Protein AF-A0A7G7CQ18-F1 (afdb_monomer)

Sequence (97 aa):
MATDYDAPRRRVEDELETDSLEGLKAAETENNGMDDDGEIVEAFEPPTVDLSGEELNVTVVPRQEDEFTCSVCFLVQRNKRLAFTEDDGSPVCQDCA

Secondary structure (DSSP, 8-state):
----S-SPPPPHHHHHHHHSHHHHHHH--S-----S---------------TT----PPPPPPPTTEEE-TTT--EEEGGGEEEE-TTS-EEETTT-

Mean predicted aligned error: 18.0 Å

Foldseek 3Di:
DDDDPPDPDDPPVVVVCCPDPVNVVVVDDPDPVPPVPPPPPPPPDPPPPPCVPPDDDDDDDDQDPQWDQAPPPRDIDGVVQFDDADPVRGTHGVVRD

Solvent-accessible surface area (backbone atoms only — not comparable to full-atom values): 6692 Å² total; per-residue (Å²): 135,85,82,75,85,84,62,81,78,74,56,70,70,63,53,53,50,50,71,30,74,69,37,44,60,71,66,55,66,97,67,77,80,69,65,89,70,73,73,74,74,72,79,83,74,73,83,83,75,80,59,90,84,62,82,84,86,76,87,84,80,76,86,52,96,62,45,45,58,22,72,81,78,68,47,80,40,50,58,90,42,57,60,52,62,48,98,89,68,50,40,32,33,57,91,76,102

Radius of gyration: 27.75 Å; Cα contacts (8 Å, |Δi|>4): 60; chains: 1; bounding box: 62×40×43 Å

InterPro domains:
  IPR025242 Protein of unknown function DUF4193 [PF13834] (1-97)

pLDDT: mean 79.6, std 14.35, range [52.25, 98.06]

Structure (mmCIF, N/CA/C/O backbone):
data_AF-A0A7G7CQ18-F1
#
_entry.id   AF-A0A7G7CQ18-F1
#
loop_
_atom_site.group_PDB
_atom_site.id
_atom_site.type_symbol
_atom_site.label_atom_id
_atom_site.label_alt_id
_atom_site.label_comp_id
_atom_site.label_asym_id
_atom_site.label_entity_id
_atom_site.label_seq_id
_atom_site.pdbx_PDB_ins_code
_atom_site.Cartn_x
_atom_site.Cartn_y
_atom_site.Cartn_z
_atom_site.occupancy
_atom_site.B_iso_or_equiv
_atom_site.auth_seq_id
_atom_site.auth_comp_id
_atom_site.auth_asym_id
_atom_site.auth_atom_id
_atom_site.pdbx_PDB_model_num
ATOM 1 N N . MET A 1 1 ? 39.971 -3.644 -0.537 1.00 58.50 1 MET A N 1
ATOM 2 C CA . MET A 1 1 ? 40.336 -2.927 0.704 1.00 58.50 1 MET A CA 1
ATOM 3 C C . MET A 1 1 ? 39.085 -2.855 1.557 1.00 58.50 1 MET A C 1
ATOM 5 O O . MET A 1 1 ? 38.050 -2.497 1.015 1.00 58.50 1 MET A O 1
ATOM 9 N N . ALA A 1 2 ? 39.135 -3.298 2.813 1.00 58.31 2 ALA A N 1
ATOM 10 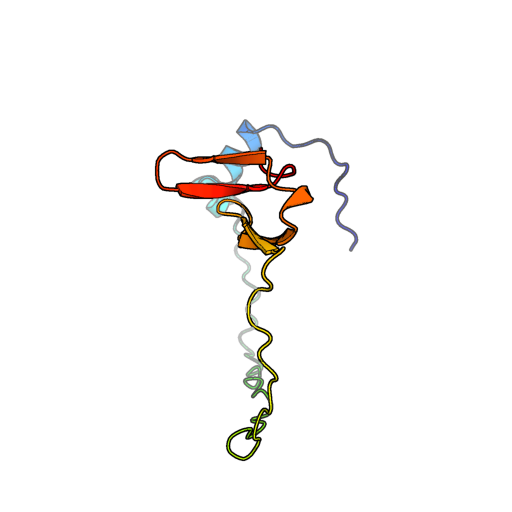C CA . ALA A 1 2 ? 37.984 -3.219 3.709 1.00 58.31 2 ALA A CA 1
ATOM 11 C C . ALA A 1 2 ? 37.992 -1.837 4.366 1.00 58.31 2 ALA A C 1
ATOM 13 O O . ALA A 1 2 ? 38.943 -1.501 5.067 1.00 58.31 2 ALA A O 1
ATOM 14 N N . THR A 1 3 ? 36.988 -1.020 4.068 1.00 65.06 3 THR A N 1
ATOM 15 C CA . THR A 1 3 ? 36.815 0.290 4.698 1.00 65.06 3 THR A CA 1
ATOM 16 C C . THR A 1 3 ? 36.443 0.070 6.162 1.00 65.06 3 THR A C 1
ATOM 18 O O . THR A 1 3 ? 35.469 -0.624 6.450 1.00 65.06 3 THR A O 1
ATOM 21 N N . ASP A 1 4 ? 37.251 0.601 7.078 1.00 63.78 4 ASP A N 1
ATOM 22 C CA . ASP A 1 4 ? 37.033 0.495 8.520 1.00 63.78 4 ASP A CA 1
ATOM 23 C C . ASP A 1 4 ? 36.019 1.561 8.966 1.00 63.78 4 ASP A C 1
ATOM 25 O O . ASP A 1 4 ? 36.288 2.762 8.893 1.00 63.78 4 ASP A O 1
ATOM 29 N N . TYR A 1 5 ? 34.827 1.110 9.361 1.00 70.44 5 TYR A N 1
ATOM 30 C CA . TYR A 1 5 ? 33.701 1.955 9.775 1.00 70.44 5 TYR A CA 1
ATOM 31 C C . TYR A 1 5 ? 33.659 2.214 11.293 1.00 70.44 5 TYR A C 1
ATOM 33 O O . TYR A 1 5 ? 32.725 2.866 11.757 1.00 70.44 5 TYR A O 1
ATOM 41 N N . ASP A 1 6 ? 34.645 1.726 12.060 1.00 78.19 6 ASP A N 1
ATOM 42 C CA . ASP A 1 6 ? 34.758 1.935 13.516 1.00 78.19 6 ASP A CA 1
ATOM 43 C C . ASP A 1 6 ? 35.753 3.064 13.866 1.00 78.19 6 ASP A C 1
ATOM 45 O O . ASP A 1 6 ? 36.055 3.341 15.028 1.00 78.19 6 ASP A O 1
ATOM 49 N N . ALA A 1 7 ? 36.279 3.759 12.851 1.00 79.25 7 ALA A N 1
ATOM 50 C CA . ALA A 1 7 ? 37.147 4.909 13.054 1.00 79.25 7 ALA A CA 1
ATOM 51 C C . ALA A 1 7 ? 36.378 6.072 13.724 1.00 79.25 7 ALA A C 1
ATOM 53 O O . ALA A 1 7 ? 35.259 6.397 13.307 1.00 79.25 7 ALA A O 1
ATOM 54 N N . PRO A 1 8 ? 36.973 6.754 14.726 1.00 78.88 8 PRO A N 1
ATOM 55 C CA . PRO A 1 8 ? 36.368 7.928 15.342 1.00 78.88 8 PRO A CA 1
ATOM 56 C C . PRO A 1 8 ? 35.998 8.961 14.278 1.00 78.88 8 PRO A C 1
ATOM 58 O O . PRO A 1 8 ? 36.839 9.335 13.456 1.00 78.88 8 PRO A O 1
ATOM 61 N N . ARG A 1 9 ? 34.743 9.430 14.299 1.00 69.69 9 ARG A N 1
ATOM 62 C CA . ARG A 1 9 ? 34.285 10.473 13.373 1.00 69.69 9 ARG A CA 1
ATOM 63 C C . ARG A 1 9 ? 35.192 11.697 13.499 1.00 69.69 9 ARG A C 1
ATOM 65 O O . ARG A 1 9 ? 35.508 12.122 14.615 1.00 69.69 9 ARG A O 1
ATOM 72 N N . ARG A 1 10 ? 35.613 12.248 12.357 1.00 70.12 10 ARG A N 1
ATOM 73 C CA . ARG A 1 10 ? 36.325 13.529 12.326 1.00 70.12 10 ARG A CA 1
ATOM 74 C C . ARG A 1 10 ? 35.410 14.616 12.890 1.00 70.12 10 ARG A C 1
ATOM 76 O O . ARG A 1 10 ? 34.194 14.448 12.965 1.00 70.12 10 ARG A O 1
ATOM 83 N N . ARG A 1 11 ? 36.006 15.696 13.396 1.00 74.38 11 ARG A N 1
ATOM 84 C CA . ARG A 1 11 ? 35.210 16.824 13.885 1.00 74.38 11 ARG A CA 1
ATOM 85 C C . ARG A 1 11 ? 34.483 17.439 12.696 1.00 74.38 11 ARG A C 1
ATOM 87 O O . ARG A 1 11 ? 35.085 17.594 11.643 1.00 74.38 11 ARG A O 1
ATOM 94 N N . VAL A 1 12 ? 33.231 17.836 12.907 1.00 65.44 12 VAL A N 1
ATOM 95 C CA . VAL A 1 12 ? 32.381 18.451 11.874 1.00 65.44 12 VAL A CA 1
ATOM 96 C C . VAL A 1 12 ? 33.065 19.669 11.236 1.00 65.44 12 VAL A C 1
ATOM 98 O O . VAL A 1 12 ? 32.916 19.909 10.049 1.00 65.44 12 VAL A O 1
ATOM 101 N N . GLU A 1 13 ? 33.863 20.406 12.009 1.00 65.94 13 GLU A N 1
ATOM 102 C CA . GLU A 1 13 ? 34.662 21.549 11.543 1.00 65.94 13 GLU A CA 1
ATOM 103 C C . GLU A 1 13 ? 35.677 21.150 10.454 1.00 65.94 13 GLU A C 1
ATOM 105 O O . GLU A 1 13 ? 35.793 21.831 9.442 1.00 65.94 13 GLU A O 1
ATOM 110 N N . ASP A 1 14 ? 36.322 19.995 10.626 1.00 63.78 14 ASP A N 1
ATOM 111 C CA . ASP A 1 14 ? 37.324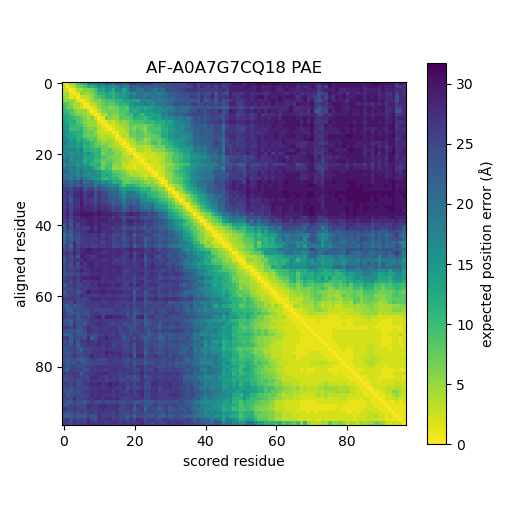 19.432 9.712 1.00 63.78 14 ASP A CA 1
ATOM 112 C C . ASP A 1 14 ? 36.663 18.938 8.408 1.00 63.78 14 ASP A C 1
ATOM 114 O O . ASP A 1 14 ? 37.206 19.103 7.319 1.00 63.78 14 ASP A O 1
ATOM 118 N N . GLU A 1 15 ? 35.445 1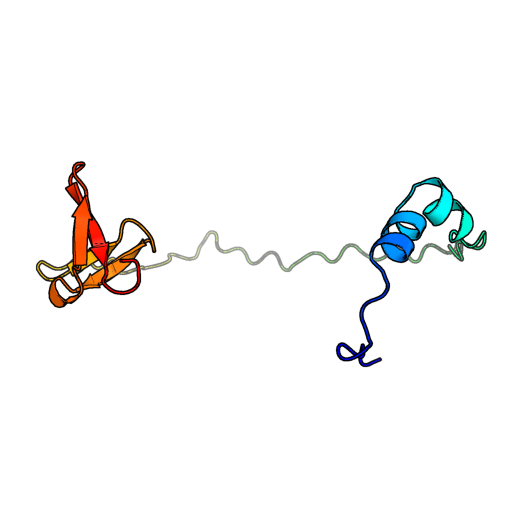8.383 8.501 1.00 62.28 15 GLU A N 1
ATOM 119 C CA . GLU A 1 15 ? 34.652 17.958 7.337 1.00 62.28 15 GLU A CA 1
ATOM 120 C C . GLU A 1 15 ? 34.217 19.160 6.483 1.00 62.28 15 GLU A C 1
ATOM 122 O O . GLU A 1 15 ? 34.366 19.135 5.262 1.00 62.28 15 GLU A O 1
ATOM 127 N N . LEU A 1 16 ? 33.754 20.240 7.119 1.00 63.19 16 LEU A N 1
ATOM 128 C CA . LEU A 1 16 ? 33.312 21.465 6.443 1.00 63.19 16 LEU A CA 1
ATOM 129 C C . LEU A 1 16 ? 34.454 22.178 5.702 1.00 63.19 16 LEU A C 1
ATOM 131 O O . LEU A 1 16 ? 34.233 22.730 4.625 1.00 63.19 16 LEU A O 1
ATOM 135 N N . GLU A 1 17 ? 35.670 22.167 6.254 1.00 67.00 17 GLU A N 1
ATOM 136 C CA . GLU A 1 17 ? 36.849 22.734 5.589 1.00 67.00 17 GLU A CA 1
ATOM 137 C C . GLU A 1 17 ? 37.254 21.917 4.356 1.00 67.00 17 GLU A C 1
ATOM 139 O O . GLU A 1 17 ? 37.618 22.496 3.331 1.00 67.00 17 GLU A O 1
ATOM 144 N N . THR A 1 18 ? 37.127 20.587 4.412 1.00 63.50 18 THR A N 1
ATOM 145 C CA . THR A 1 18 ? 37.401 19.715 3.258 1.00 63.50 18 THR A CA 1
ATOM 146 C C . THR A 1 18 ? 36.318 19.744 2.183 1.00 63.50 18 THR A C 1
ATOM 148 O O . THR A 1 18 ? 36.640 19.496 1.028 1.00 63.50 18 THR A O 1
ATOM 151 N N . ASP A 1 19 ? 35.070 20.067 2.536 1.00 65.94 19 ASP A N 1
ATOM 152 C CA . ASP A 1 19 ? 33.926 20.142 1.610 1.00 65.94 19 ASP A CA 1
ATOM 153 C C . ASP A 1 19 ? 33.712 21.566 1.045 1.00 65.94 19 ASP A C 1
ATOM 155 O O . ASP A 1 19 ? 32.873 21.808 0.177 1.00 65.94 19 ASP A O 1
ATOM 159 N N . SER A 1 20 ? 34.494 22.542 1.523 1.00 72.88 20 SER A N 1
ATOM 160 C CA . SER A 1 20 ? 34.549 23.882 0.939 1.00 72.88 20 SER A CA 1
ATOM 161 C C . SER A 1 20 ? 35.278 23.852 -0.404 1.00 72.88 20 SER A C 1
ATOM 163 O O . SER A 1 20 ? 36.303 23.188 -0.556 1.00 72.88 20 SER A O 1
ATOM 165 N N . LEU A 1 21 ? 34.803 24.639 -1.375 1.00 72.25 21 LEU A N 1
ATOM 166 C CA . LEU A 1 21 ? 35.361 24.722 -2.733 1.00 72.25 21 LEU A CA 1
ATOM 167 C C . LEU A 1 21 ? 36.881 24.972 -2.720 1.00 72.25 21 LEU A C 1
ATOM 169 O O . LEU A 1 21 ? 37.616 24.417 -3.530 1.00 72.25 21 LEU A O 1
ATOM 173 N N . GLU A 1 22 ? 37.368 25.780 -1.780 1.00 75.4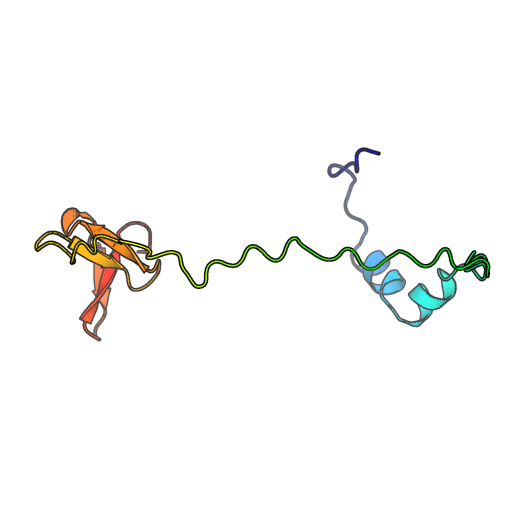4 22 GLU A N 1
ATOM 174 C CA . GLU A 1 22 ? 38.796 26.071 -1.618 1.00 75.44 22 GLU A CA 1
ATOM 175 C C . GLU A 1 22 ? 39.588 24.882 -1.049 1.00 75.44 22 GLU A C 1
ATOM 177 O O . GLU A 1 22 ? 40.708 24.633 -1.498 1.00 75.44 22 GLU A O 1
ATOM 182 N N . GLY A 1 23 ? 39.002 24.113 -0.125 1.00 74.94 23 GLY A N 1
ATOM 183 C CA . GLY A 1 23 ? 39.599 22.889 0.418 1.00 74.94 23 GLY A CA 1
ATOM 184 C C . GLY A 1 23 ? 39.672 21.769 -0.621 1.00 74.94 23 GLY A C 1
ATOM 185 O O . GLY A 1 23 ? 40.715 21.134 -0.778 1.00 74.94 23 GLY A O 1
ATOM 186 N N . LEU A 1 24 ? 38.609 21.606 -1.413 1.00 72.38 24 LEU A N 1
ATOM 187 C CA . LEU A 1 24 ? 38.542 20.657 -2.528 1.00 72.38 24 LEU A CA 1
ATOM 188 C C . LEU A 1 24 ? 39.600 20.962 -3.598 1.00 72.38 24 LEU A C 1
ATOM 190 O O . LEU A 1 24 ? 40.250 20.056 -4.112 1.00 72.38 24 LEU A O 1
ATOM 194 N N . LYS A 1 25 ? 39.829 22.249 -3.882 1.00 71.69 25 LYS A N 1
ATOM 195 C CA . LYS A 1 25 ? 40.825 22.700 -4.864 1.00 71.69 25 LYS A CA 1
ATOM 196 C C . LYS A 1 25 ? 42.267 22.502 -4.400 1.00 71.69 25 LYS A C 1
ATOM 198 O O . LYS A 1 25 ? 43.149 22.304 -5.223 1.00 71.69 25 LYS A O 1
ATOM 203 N N . ALA A 1 26 ? 42.515 22.567 -3.092 1.00 71.62 26 ALA A N 1
ATOM 204 C CA . ALA A 1 26 ? 43.830 22.299 -2.510 1.00 71.62 26 ALA A CA 1
ATOM 205 C C . ALA A 1 26 ? 44.137 20.792 -2.408 1.00 71.62 26 ALA A C 1
ATOM 207 O O . ALA A 1 26 ? 45.304 20.403 -2.421 1.00 71.62 26 ALA A O 1
ATOM 208 N N . ALA A 1 27 ? 43.100 19.953 -2.306 1.00 67.38 27 ALA A N 1
ATOM 209 C CA . ALA A 1 27 ? 43.208 18.495 -2.340 1.00 67.38 27 ALA A CA 1
ATOM 210 C C . ALA A 1 27 ? 43.300 17.926 -3.771 1.00 67.38 27 ALA A C 1
ATOM 212 O O . ALA A 1 27 ? 43.692 16.769 -3.948 1.00 67.38 27 ALA A O 1
ATOM 213 N N . GLU A 1 28 ? 42.956 18.724 -4.785 1.00 66.44 28 GLU A N 1
ATOM 214 C CA . GLU A 1 28 ? 43.093 18.374 -6.197 1.00 66.44 28 GLU A CA 1
ATOM 215 C C . GLU A 1 28 ? 44.581 18.177 -6.542 1.00 66.44 28 GLU A C 1
ATOM 217 O O . GLU A 1 28 ? 45.370 19.116 -6.636 1.00 66.44 28 GLU A O 1
ATOM 222 N N . THR A 1 29 ? 44.993 16.918 -6.690 1.00 63.72 29 THR A N 1
ATOM 223 C CA . THR A 1 29 ? 46.317 16.569 -7.214 1.00 63.72 29 THR A CA 1
ATOM 224 C C . THR A 1 29 ? 46.370 16.938 -8.697 1.00 63.72 29 THR A C 1
ATOM 226 O O . THR A 1 29 ? 45.584 16.416 -9.482 1.00 63.72 29 THR A O 1
ATOM 229 N N . GLU A 1 30 ? 47.338 17.774 -9.095 1.00 60.22 30 GLU A N 1
ATOM 230 C CA . GLU A 1 30 ? 47.597 18.227 -10.482 1.00 60.22 30 GLU A CA 1
ATOM 231 C C . GLU A 1 30 ? 48.090 17.116 -11.438 1.00 60.22 30 GLU A C 1
ATOM 233 O O . GLU A 1 30 ? 48.764 17.358 -12.436 1.00 60.22 30 GLU A O 1
ATOM 238 N N . ASN A 1 31 ? 47.768 15.863 -11.145 1.00 57.53 31 ASN A N 1
ATOM 239 C CA . ASN A 1 31 ? 48.048 14.737 -12.014 1.00 57.53 31 ASN A CA 1
ATOM 240 C C . ASN A 1 31 ? 46.764 13.935 -12.181 1.00 57.53 31 ASN A C 1
ATOM 242 O O . ASN A 1 31 ? 46.573 12.873 -11.586 1.00 57.53 31 ASN A O 1
ATOM 246 N N . ASN A 1 32 ? 45.869 14.484 -13.000 1.00 55.03 32 ASN A N 1
ATOM 247 C CA . ASN A 1 32 ? 44.927 13.653 -13.722 1.00 55.03 32 ASN A CA 1
ATOM 248 C C . ASN A 1 32 ? 45.785 12.808 -14.666 1.00 55.03 32 ASN A C 1
ATOM 250 O O . ASN A 1 32 ? 46.110 13.238 -15.770 1.00 55.03 32 ASN A O 1
ATOM 254 N N . GLY A 1 33 ? 46.183 11.623 -14.201 1.00 52.56 33 GLY A N 1
ATOM 255 C CA . GLY A 1 33 ? 46.698 10.537 -15.029 1.00 52.56 33 GLY A CA 1
ATOM 256 C C . GLY A 1 33 ? 45.601 10.012 -15.956 1.00 52.56 33 GLY A C 1
ATOM 257 O O . GLY A 1 33 ? 45.313 8.821 -15.972 1.00 52.56 33 GLY A O 1
ATOM 258 N N . MET A 1 34 ? 44.943 10.923 -16.671 1.00 57.03 34 MET A N 1
ATOM 259 C CA . MET A 1 34 ? 44.259 10.641 -17.913 1.00 57.03 34 MET A CA 1
ATOM 260 C C . MET A 1 34 ? 45.384 10.398 -18.905 1.00 57.03 34 MET A C 1
ATOM 262 O O . MET A 1 34 ? 45.905 11.319 -19.530 1.00 57.03 34 MET A O 1
ATOM 266 N N . ASP A 1 35 ? 45.835 9.151 -18.915 1.00 52.25 35 ASP A N 1
ATOM 267 C CA . ASP A 1 35 ? 46.559 8.600 -20.039 1.00 52.25 35 ASP A CA 1
ATOM 268 C C . ASP A 1 35 ? 45.718 8.906 -21.292 1.00 52.25 35 ASP A C 1
ATOM 270 O O . ASP A 1 35 ? 44.509 8.663 -21.336 1.00 52.25 35 ASP A O 1
ATOM 274 N N . ASP A 1 36 ? 46.333 9.601 -22.247 1.00 54.81 36 ASP A N 1
ATOM 275 C CA . ASP A 1 36 ? 45.709 10.100 -23.484 1.00 54.81 36 ASP A CA 1
ATOM 276 C C . ASP A 1 36 ? 45.583 8.958 -24.519 1.00 54.81 36 ASP A C 1
ATOM 278 O O . ASP A 1 36 ? 45.418 9.171 -25.721 1.00 54.81 36 ASP A O 1
ATOM 282 N N . ASP A 1 37 ? 45.694 7.710 -24.060 1.00 54.06 37 ASP A N 1
ATOM 283 C CA . ASP A 1 37 ? 45.421 6.483 -24.785 1.00 54.06 37 ASP A CA 1
ATOM 284 C C . ASP A 1 37 ? 44.039 5.965 -24.383 1.00 54.06 37 ASP A C 1
ATOM 286 O O . ASP A 1 37 ? 43.878 4.881 -23.837 1.00 54.06 37 ASP A O 1
ATOM 290 N N . GLY A 1 38 ? 43.009 6.764 -24.672 1.00 58.22 38 GLY A N 1
ATOM 291 C CA . GLY A 1 38 ? 41.618 6.372 -24.485 1.00 58.22 38 GLY A CA 1
ATOM 292 C C . GLY A 1 38 ? 41.319 5.027 -25.150 1.00 58.22 38 GLY A C 1
ATOM 293 O O . GLY A 1 38 ? 40.906 4.980 -26.310 1.00 58.22 38 GLY A O 1
ATOM 294 N N . GLU A 1 39 ? 41.497 3.935 -24.402 1.00 61.00 39 GLU A N 1
ATOM 295 C CA . GLU A 1 39 ? 40.863 2.657 -24.651 1.00 61.00 39 GLU A CA 1
ATOM 296 C C . GLU A 1 39 ? 39.383 2.997 -24.668 1.00 61.00 39 GLU A C 1
ATOM 298 O O . GLU A 1 39 ? 38.779 3.348 -23.651 1.00 61.00 39 GLU A O 1
ATOM 303 N N . ILE A 1 40 ? 38.840 3.017 -25.881 1.00 65.31 40 ILE A N 1
ATOM 304 C CA . ILE A 1 40 ? 37.430 3.220 -26.139 1.00 65.31 40 ILE A CA 1
ATOM 305 C C . ILE A 1 40 ? 36.752 2.100 -25.365 1.00 65.31 40 ILE A C 1
ATOM 307 O O . ILE A 1 40 ? 36.732 0.959 -25.821 1.00 65.31 40 ILE A O 1
ATOM 311 N N . VAL A 1 41 ? 36.263 2.408 -24.164 1.00 66.50 41 VAL A N 1
ATOM 312 C CA . VAL A 1 41 ? 35.454 1.474 -23.395 1.00 66.50 41 VAL A CA 1
ATOM 313 C C . VAL A 1 41 ? 34.237 1.237 -24.266 1.00 66.50 41 VAL A C 1
ATOM 315 O O . VAL A 1 41 ? 33.386 2.117 -24.412 1.00 66.50 41 VAL A O 1
ATOM 318 N N . GLU A 1 42 ? 34.227 0.091 -24.940 1.00 70.12 42 GLU A N 1
ATOM 319 C CA . GLU A 1 42 ? 33.147 -0.293 -25.828 1.00 70.12 42 GLU A CA 1
ATOM 320 C C . GLU A 1 42 ? 31.860 -0.203 -25.009 1.00 70.12 42 GLU A C 1
ATOM 322 O O . GLU A 1 42 ? 31.780 -0.745 -23.900 1.00 70.12 42 GLU A O 1
ATOM 327 N N . ALA A 1 43 ? 30.895 0.584 -25.491 1.00 74.75 43 ALA A N 1
ATOM 328 C CA . ALA A 1 43 ? 29.661 0.807 -24.761 1.00 74.75 43 ALA A CA 1
ATOM 329 C C . ALA A 1 43 ? 29.015 -0.560 -24.526 1.00 74.75 43 ALA A C 1
ATOM 331 O O . ALA A 1 43 ? 28.653 -1.248 -25.477 1.00 74.75 43 ALA A O 1
ATOM 332 N N . PHE A 1 44 ? 28.929 -0.977 -23.262 1.00 76.25 44 PHE A N 1
ATOM 333 C CA . PHE A 1 44 ? 28.297 -2.237 -22.906 1.00 76.25 44 PHE A CA 1
ATOM 334 C C . PHE A 1 44 ? 26.832 -2.166 -23.333 1.00 76.25 44 PHE A C 1
ATOM 336 O O . PHE A 1 44 ? 26.025 -1.490 -22.694 1.00 76.25 44 PHE A O 1
ATOM 343 N N . GLU A 1 45 ? 26.506 -2.832 -24.436 1.00 76.44 45 GLU A N 1
ATOM 344 C CA . GLU A 1 45 ? 25.145 -2.909 -24.934 1.00 76.44 45 GLU A CA 1
ATOM 345 C C . GLU A 1 45 ? 24.427 -4.017 -24.153 1.00 76.44 45 GLU A C 1
ATOM 347 O O . GLU A 1 45 ? 24.768 -5.199 -24.299 1.00 76.44 45 GLU A O 1
ATOM 352 N N . PRO A 1 46 ? 23.479 -3.675 -23.259 1.00 77.19 46 PRO A N 1
ATOM 353 C CA . PRO A 1 46 ? 22.733 -4.689 -22.538 1.00 77.19 46 PRO A CA 1
ATOM 354 C C . PRO A 1 46 ? 21.988 -5.570 -23.549 1.00 77.19 46 PRO A C 1
ATOM 356 O O . PRO A 1 46 ? 21.508 -5.063 -24.567 1.00 77.19 46 PRO A O 1
ATOM 359 N N . PRO A 1 47 ? 21.860 -6.883 -23.289 1.00 80.88 47 PRO A N 1
ATOM 360 C CA . PRO A 1 47 ? 21.152 -7.772 -24.194 1.00 80.88 47 PRO A CA 1
ATOM 361 C C . PRO A 1 47 ? 19.728 -7.254 -24.399 1.00 80.88 47 PRO A C 1
ATOM 363 O O . PRO A 1 47 ? 18.951 -7.133 -23.449 1.00 80.88 47 PRO A O 1
ATOM 366 N N . THR A 1 48 ? 19.388 -6.952 -25.650 1.00 77.25 48 THR A N 1
ATOM 367 C CA . THR A 1 48 ? 18.036 -6.576 -26.058 1.00 77.25 48 THR A CA 1
ATOM 368 C C . THR A 1 48 ? 17.174 -7.833 -26.083 1.00 77.25 48 THR A C 1
ATOM 370 O O . THR A 1 48 ? 16.926 -8.447 -27.118 1.00 77.25 48 THR A O 1
ATOM 373 N N . VAL A 1 49 ? 16.752 -8.268 -24.896 1.00 82.69 49 VAL A N 1
ATOM 374 C CA . VAL A 1 49 ? 15.754 -9.328 -24.763 1.00 82.69 49 VAL A CA 1
ATOM 375 C C . VAL A 1 49 ? 14.421 -8.747 -25.224 1.00 82.69 49 VAL A C 1
ATOM 377 O O . VAL A 1 49 ? 13.810 -7.933 -24.532 1.00 82.69 49 VAL A O 1
ATOM 380 N N . ASP A 1 50 ? 14.003 -9.125 -26.428 1.00 78.44 50 ASP A N 1
ATOM 381 C CA . ASP A 1 50 ? 12.719 -8.730 -26.990 1.00 78.44 50 ASP A CA 1
ATOM 382 C C . ASP A 1 50 ? 11.580 -9.473 -26.280 1.00 78.44 50 ASP A C 1
ATOM 384 O O . ASP A 1 50 ? 11.271 -10.624 -26.583 1.00 78.44 50 ASP A O 1
ATOM 388 N N . LEU A 1 51 ? 10.965 -8.799 -25.310 1.00 77.75 51 LEU A N 1
ATOM 389 C CA . LEU A 1 51 ? 9.789 -9.286 -24.585 1.00 77.75 51 LEU A CA 1
ATOM 390 C C . LEU A 1 51 ? 8.472 -8.926 -25.295 1.00 77.75 51 LEU A C 1
ATOM 392 O O . LEU A 1 51 ? 7.402 -9.135 -24.729 1.00 77.75 51 LEU A O 1
ATOM 396 N N . SER A 1 52 ? 8.511 -8.376 -26.518 1.00 77.69 52 SER A N 1
ATOM 397 C CA . SER A 1 52 ? 7.302 -7.923 -27.226 1.00 77.69 52 SER A CA 1
ATOM 398 C C . SER A 1 52 ? 6.318 -9.049 -27.579 1.00 77.69 52 SER A C 1
ATOM 400 O O . SER A 1 52 ? 5.146 -8.770 -27.833 1.00 77.69 52 SER A O 1
ATOM 402 N N . GLY A 1 53 ? 6.766 -10.309 -27.559 1.00 78.25 53 GLY A N 1
ATOM 403 C CA . GLY A 1 53 ? 5.936 -11.503 -27.758 1.00 78.25 53 GLY A CA 1
ATOM 404 C C . GLY A 1 53 ? 5.564 -12.263 -26.479 1.00 78.25 53 GLY A C 1
ATOM 405 O O . GLY A 1 53 ? 4.943 -13.319 -26.580 1.00 78.25 53 GLY A O 1
ATOM 406 N N . GLU A 1 54 ? 5.955 -11.780 -25.295 1.00 79.25 54 GLU A N 1
ATOM 407 C CA . GLU A 1 54 ? 5.720 -12.478 -24.028 1.00 79.25 54 GLU A CA 1
ATOM 408 C C . GLU A 1 54 ? 4.419 -11.990 -23.364 1.00 79.25 54 GLU A C 1
ATOM 410 O O . GLU A 1 54 ? 4.290 -10.834 -22.959 1.00 79.25 54 GLU A O 1
ATOM 415 N N . GLU A 1 55 ? 3.434 -12.880 -23.227 1.00 82.00 55 GLU A N 1
ATOM 416 C CA . GLU A 1 55 ? 2.167 -12.580 -22.554 1.00 82.00 55 GLU A CA 1
ATOM 417 C C . GLU A 1 55 ? 2.260 -12.899 -21.055 1.00 82.00 55 GLU A C 1
ATOM 419 O O . GLU A 1 55 ? 2.146 -14.051 -20.617 1.00 82.00 55 GLU A O 1
ATOM 424 N N . LEU A 1 56 ? 2.447 -11.858 -20.238 1.00 79.44 56 LEU A N 1
ATOM 425 C CA . LEU A 1 56 ? 2.489 -11.994 -18.784 1.00 79.44 56 LEU A CA 1
ATOM 426 C C . LEU A 1 56 ? 1.078 -12.249 -18.225 1.00 79.44 56 LEU A C 1
ATOM 428 O O . LEU A 1 56 ? 0.278 -11.333 -18.033 1.00 79.44 56 LEU A O 1
ATOM 432 N N . ASN A 1 57 ? 0.777 -13.510 -17.926 1.00 83.44 57 ASN A N 1
ATOM 433 C CA . ASN A 1 57 ? -0.479 -13.910 -17.297 1.00 83.44 57 ASN A CA 1
ATOM 434 C C . ASN A 1 57 ? -0.384 -13.736 -15.774 1.00 83.44 57 ASN A C 1
ATOM 436 O O . ASN A 1 57 ? 0.128 -14.605 -15.068 1.00 83.44 57 ASN A O 1
ATOM 440 N N . VAL A 1 58 ? -0.878 -12.608 -15.256 1.00 86.00 58 VAL A N 1
ATOM 441 C CA . VAL A 1 58 ? -0.895 -12.322 -13.812 1.00 86.00 58 VAL A CA 1
ATOM 442 C C . VAL A 1 58 ? -2.301 -12.510 -13.258 1.00 86.00 58 VAL A C 1
ATOM 444 O 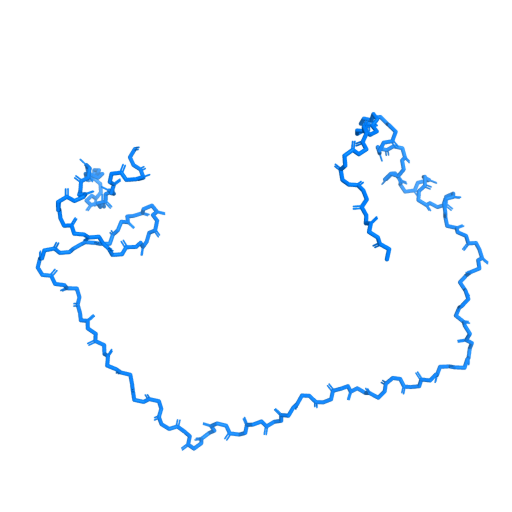O . VAL A 1 58 ? -3.264 -11.920 -13.742 1.00 86.00 58 VAL A O 1
ATOM 447 N N . THR A 1 59 ? -2.423 -13.314 -12.204 1.00 87.56 59 THR A N 1
ATOM 448 C CA . THR A 1 59 ? -3.681 -13.433 -11.460 1.00 87.56 59 THR A CA 1
ATOM 449 C C . THR A 1 59 ? -3.782 -12.286 -10.459 1.00 87.56 59 THR A C 1
ATOM 451 O O . THR A 1 59 ? -2.944 -12.169 -9.567 1.00 87.56 59 THR A O 1
ATOM 454 N N . VAL A 1 60 ? -4.811 -11.448 -10.590 1.00 86.19 60 VAL A N 1
ATOM 455 C CA . VAL A 1 60 ? -5.099 -10.373 -9.633 1.00 86.19 60 VAL A CA 1
ATOM 456 C C . VAL A 1 60 ? -6.071 -10.896 -8.582 1.00 86.19 60 VAL A C 1
ATOM 458 O O . VAL A 1 60 ? -7.195 -11.276 -8.909 1.00 86.19 60 VAL A O 1
ATOM 461 N N . VAL A 1 61 ? -5.648 -10.901 -7.318 1.00 86.06 61 VAL A N 1
ATOM 462 C CA . VAL A 1 61 ? -6.525 -11.210 -6.183 1.00 86.06 61 VAL A CA 1
ATOM 463 C C . VAL A 1 61 ? -7.019 -9.886 -5.593 1.00 86.06 61 VAL A C 1
ATOM 465 O O . VAL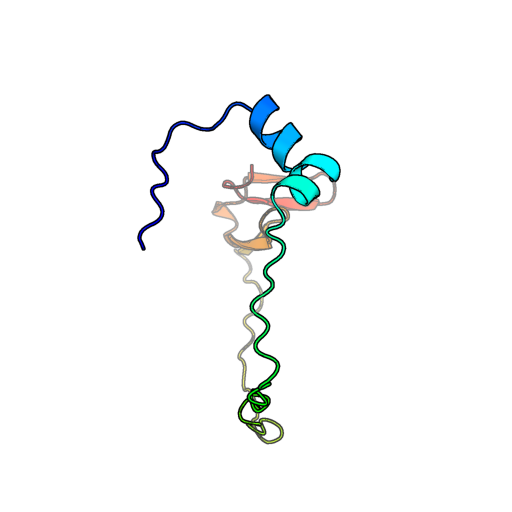 A 1 61 ? -6.194 -9.090 -5.142 1.00 86.06 61 VAL A O 1
ATOM 468 N N . PRO A 1 62 ? -8.333 -9.599 -5.624 1.00 87.00 62 PRO A N 1
ATOM 469 C CA . PRO A 1 62 ? -8.872 -8.399 -4.999 1.00 87.00 62 PRO A CA 1
ATOM 470 C C . PRO A 1 62 ? -8.787 -8.494 -3.471 1.00 87.00 62 PRO A C 1
ATOM 472 O O . PRO A 1 62 ? -8.733 -9.585 -2.906 1.00 87.00 62 PRO A O 1
ATOM 475 N N . ARG A 1 63 ? -8.834 -7.336 -2.806 1.00 85.88 63 ARG A N 1
ATOM 476 C CA . ARG A 1 63 ? -8.907 -7.230 -1.342 1.00 85.88 63 ARG A CA 1
ATOM 477 C C . ARG A 1 63 ? -10.068 -8.071 -0.795 1.00 85.88 63 ARG A C 1
ATOM 479 O O . ARG A 1 63 ? -11.203 -7.906 -1.249 1.00 85.88 63 ARG A O 1
ATOM 486 N N . GLN A 1 64 ? -9.789 -8.921 0.190 1.00 91.19 64 GLN A N 1
ATOM 487 C CA . GLN A 1 64 ? -10.801 -9.729 0.873 1.00 91.19 64 GLN A CA 1
ATOM 488 C C . GLN A 1 64 ? -11.610 -8.885 1.877 1.00 91.19 64 GLN A C 1
ATOM 490 O O . GLN A 1 64 ? -11.231 -7.770 2.242 1.00 91.19 64 GLN A O 1
ATOM 495 N N . GLU A 1 65 ? -12.754 -9.398 2.337 1.00 91.81 65 GLU A N 1
ATOM 496 C CA . GLU A 1 65 ? -13.633 -8.679 3.275 1.00 91.81 65 GLU A CA 1
ATOM 497 C C . GLU A 1 65 ? -12.960 -8.397 4.632 1.00 91.81 65 GLU A C 1
ATOM 499 O O . GLU A 1 65 ? -13.254 -7.386 5.274 1.00 91.81 65 GLU A O 1
ATOM 504 N N . ASP A 1 66 ? -12.032 -9.260 5.059 1.00 94.69 66 ASP A N 1
ATOM 505 C CA . ASP A 1 66 ? -11.293 -9.133 6.316 1.00 94.69 66 ASP A CA 1
ATOM 506 C C . ASP A 1 66 ? -9.954 -8.389 6.187 1.00 94.69 66 ASP A C 1
ATOM 508 O O . ASP A 1 66 ? -9.151 -8.434 7.120 1.00 94.69 66 ASP A O 1
ATOM 512 N N . GLU A 1 67 ? -9.717 -7.688 5.074 1.00 96.19 67 GLU A N 1
ATOM 513 C CA . GLU A 1 67 ? -8.470 -6.972 4.783 1.00 96.19 67 GLU A CA 1
ATOM 514 C C . GLU A 1 67 ? -8.673 -5.464 4.567 1.00 96.19 67 GLU A C 1
ATOM 516 O O . GLU A 1 67 ? -9.711 -5.028 4.076 1.00 96.19 67 GLU A O 1
ATOM 521 N N . PHE A 1 68 ? -7.653 -4.654 4.849 1.00 96.06 68 PHE A N 1
ATOM 522 C CA . PHE A 1 68 ? -7.595 -3.221 4.541 1.00 96.06 68 PHE A CA 1
ATOM 523 C C . PHE A 1 68 ? -6.179 -2.801 4.123 1.00 96.06 68 PHE A C 1
ATOM 525 O O . PHE A 1 68 ? -5.208 -3.464 4.477 1.00 96.06 68 PHE A O 1
ATOM 532 N N . THR A 1 69 ? -6.047 -1.691 3.396 1.00 96.44 69 THR A N 1
ATOM 533 C CA . THR A 1 69 ? -4.742 -1.098 3.056 1.00 96.44 69 THR A CA 1
ATOM 534 C C . THR A 1 69 ? -4.431 0.019 4.041 1.00 96.44 69 THR A C 1
ATOM 536 O O . THR A 1 69 ? -5.205 0.967 4.132 1.00 96.44 69 THR A O 1
ATOM 539 N N . CYS A 1 70 ? -3.322 -0.085 4.775 1.00 97.19 70 CYS A N 1
ATOM 540 C CA . CYS A 1 70 ? -2.904 0.954 5.720 1.00 97.19 70 CYS A CA 1
ATOM 541 C C . CYS A 1 70 ? -2.545 2.261 4.988 1.00 97.19 70 CYS A C 1
ATOM 543 O O . CYS A 1 70 ? -1.779 2.214 4.025 1.00 97.19 70 CYS A O 1
ATOM 545 N N . SER A 1 71 ? -3.031 3.412 5.463 1.00 97.38 71 SER A N 1
ATOM 546 C CA . SER A 1 71 ? -2.734 4.736 4.883 1.00 97.38 71 SER A CA 1
ATOM 547 C C . SER A 1 71 ? -1.280 5.190 5.067 1.00 97.38 71 SER A C 1
ATOM 549 O O . SER A 1 71 ? -0.808 6.036 4.313 1.00 97.38 71 SER A O 1
ATOM 551 N N . VAL A 1 72 ? -0.549 4.601 6.021 1.00 96.88 72 VAL A N 1
ATOM 552 C CA . VAL A 1 72 ? 0.836 4.984 6.354 1.00 96.88 72 VAL A CA 1
ATOM 553 C C . VAL A 1 72 ? 1.869 4.118 5.630 1.00 96.88 72 VAL A C 1
ATOM 555 O O . VAL A 1 72 ? 2.788 4.638 5.002 1.00 96.88 72 VAL A O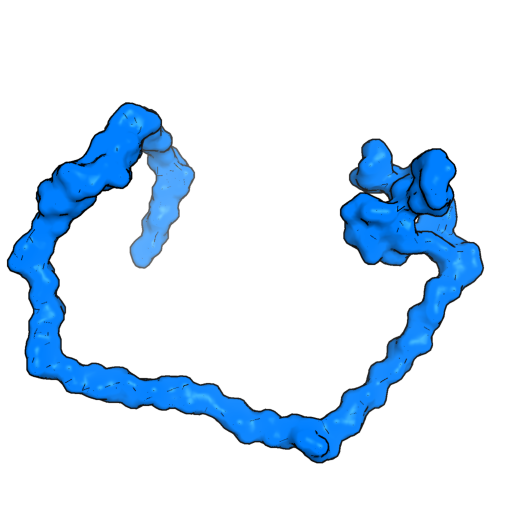 1
ATOM 558 N N . CYS A 1 73 ? 1.745 2.787 5.711 1.00 97.06 73 CYS A N 1
ATOM 559 C CA . CYS A 1 73 ? 2.719 1.857 5.120 1.00 97.06 73 CYS A CA 1
ATOM 560 C C . CYS A 1 73 ? 2.278 1.236 3.789 1.00 97.06 73 CYS A C 1
ATOM 562 O O . CYS A 1 73 ? 3.061 0.508 3.184 1.00 97.06 73 CYS A O 1
ATOM 564 N N . PHE A 1 74 ? 1.043 1.485 3.340 1.00 96.44 74 PHE A N 1
ATOM 565 C CA . PHE A 1 74 ? 0.473 0.980 2.079 1.00 96.44 74 PHE A CA 1
ATOM 566 C C . PHE A 1 74 ? 0.435 -0.549 1.932 1.00 96.44 74 PHE A C 1
ATOM 568 O O . PHE A 1 74 ? 0.165 -1.072 0.851 1.00 96.44 74 PHE A O 1
ATOM 575 N N . LEU A 1 75 ? 0.656 -1.286 3.023 1.00 95.38 75 LEU A N 1
ATOM 576 C CA . LEU A 1 75 ? 0.538 -2.739 3.047 1.00 95.38 75 LEU A CA 1
ATOM 577 C C . LEU A 1 75 ? -0.911 -3.166 3.295 1.00 95.38 75 LEU A C 1
ATOM 579 O O . LEU A 1 75 ? -1.635 -2.538 4.075 1.00 95.38 75 LEU A O 1
ATOM 583 N N . VAL A 1 76 ? -1.303 -4.280 2.672 1.00 95.38 76 VAL A N 1
ATOM 584 C CA . VAL A 1 76 ? -2.563 -4.968 2.973 1.00 95.38 76 VAL A CA 1
ATOM 585 C C . VAL A 1 76 ? -2.421 -5.681 4.315 1.00 95.38 76 VAL A C 1
ATOM 587 O O . VAL A 1 76 ? -1.494 -6.460 4.534 1.00 95.38 76 VAL A O 1
ATOM 590 N N . GLN A 1 77 ? -3.340 -5.395 5.225 1.00 95.81 77 GLN A N 1
ATOM 591 C CA . GLN A 1 77 ? -3.392 -5.924 6.580 1.00 95.81 77 GLN A CA 1
ATOM 592 C C . GLN A 1 77 ? -4.755 -6.551 6.836 1.00 95.81 77 GLN A C 1
ATOM 594 O O . GLN A 1 77 ? -5.740 -6.186 6.207 1.00 95.81 77 GLN A O 1
ATOM 599 N N . ARG A 1 78 ? -4.843 -7.466 7.804 1.00 95.88 78 ARG A N 1
ATOM 600 C CA . ARG A 1 78 ? -6.149 -7.960 8.265 1.00 95.88 78 ARG A CA 1
ATOM 601 C C . ARG A 1 78 ? -6.815 -6.943 9.180 1.00 95.88 78 ARG A C 1
ATOM 603 O O . ARG A 1 78 ? -6.129 -6.337 9.997 1.00 95.88 78 ARG A O 1
ATOM 610 N N . ASN A 1 79 ? -8.143 -6.879 9.188 1.00 95.19 79 ASN A N 1
ATOM 611 C CA . ASN A 1 79 ? -8.937 -5.990 10.050 1.00 95.19 79 ASN A CA 1
ATOM 612 C C . ASN A 1 79 ? -8.602 -6.132 11.548 1.00 95.19 79 ASN A C 1
ATOM 614 O O . ASN A 1 79 ? -8.733 -5.177 12.303 1.00 95.19 79 ASN A O 1
ATOM 618 N N . LYS A 1 80 ? -8.092 -7.292 11.992 1.00 96.19 80 LYS A N 1
ATOM 619 C CA . LYS A 1 80 ? -7.598 -7.496 13.37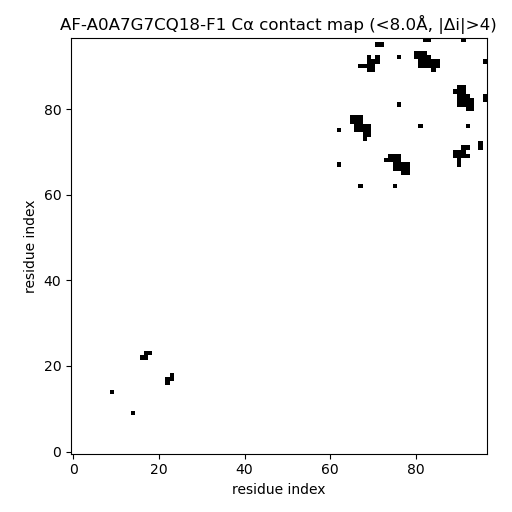1 1.00 96.19 80 LYS A CA 1
ATOM 620 C C . LYS A 1 80 ? -6.397 -6.615 13.750 1.00 96.19 80 LYS A C 1
ATOM 622 O O . LYS A 1 80 ? -6.128 -6.458 14.936 1.00 96.19 80 LYS A O 1
ATOM 627 N N . ARG A 1 81 ? -5.661 -6.099 12.763 1.00 96.31 81 ARG A N 1
ATOM 628 C CA . ARG A 1 81 ? -4.531 -5.174 12.924 1.00 96.31 81 ARG A CA 1
ATOM 629 C C . ARG A 1 81 ? -4.931 -3.710 12.737 1.00 96.31 81 ARG A C 1
ATOM 631 O O . ARG A 1 81 ? -4.045 -2.862 12.731 1.00 96.31 81 ARG A O 1
ATOM 638 N N . LEU A 1 82 ? -6.218 -3.402 12.568 1.00 97.31 82 LEU A N 1
ATOM 639 C CA . LEU A 1 82 ? -6.685 -2.019 12.531 1.00 97.31 82 LEU A CA 1
ATOM 640 C C . LEU A 1 82 ? -6.452 -1.382 13.907 1.00 97.31 82 LEU A C 1
ATOM 642 O O . LEU A 1 82 ? -6.882 -1.934 14.921 1.00 97.31 82 LEU A O 1
ATOM 646 N N . ALA A 1 83 ? -5.739 -0.259 13.939 1.00 97.62 83 ALA A N 1
ATOM 647 C CA . ALA A 1 83 ? -5.509 0.509 15.156 1.00 97.62 83 ALA A CA 1
ATOM 648 C C . ALA A 1 83 ? -6.566 1.600 15.307 1.00 97.62 83 ALA A C 1
ATOM 650 O O . ALA A 1 83 ? -7.313 1.615 16.283 1.00 97.62 83 ALA A O 1
ATOM 651 N N . PHE A 1 84 ? -6.656 2.478 14.312 1.00 97.06 84 PHE A N 1
ATOM 652 C CA . PHE A 1 84 ? -7.653 3.535 14.239 1.00 97.06 84 PHE A CA 1
ATOM 653 C C . PHE A 1 84 ? -7.954 3.885 12.781 1.00 97.06 84 PHE A C 1
ATOM 655 O O . PHE A 1 84 ? -7.319 3.390 11.847 1.00 97.06 84 PHE A O 1
ATOM 662 N N . THR A 1 85 ? -8.969 4.715 12.595 1.00 97.19 85 THR A N 1
ATOM 663 C CA . THR A 1 85 ? -9.328 5.313 11.312 1.00 97.19 85 THR A CA 1
ATOM 664 C C . THR A 1 85 ? -9.310 6.820 11.511 1.00 97.19 85 THR A C 1
ATOM 666 O O . THR A 1 85 ? -9.864 7.302 12.499 1.00 97.19 85 THR A O 1
ATOM 669 N N . GLU A 1 86 ? -8.620 7.530 10.629 1.00 95.62 86 GLU A N 1
ATOM 670 C CA . GLU A 1 86 ? -8.525 8.990 10.641 1.00 95.62 86 GLU A CA 1
ATOM 671 C C . GLU A 1 86 ? -9.889 9.627 10.290 1.00 95.62 86 GLU A C 1
ATOM 673 O O . GLU A 1 86 ? -10.809 8.947 9.820 1.00 95.62 86 GLU A O 1
ATOM 678 N N . ASP A 1 87 ? -10.052 10.932 10.531 1.00 95.62 87 ASP A N 1
ATOM 679 C CA . ASP A 1 87 ? -11.326 11.643 10.318 1.00 95.62 87 ASP A C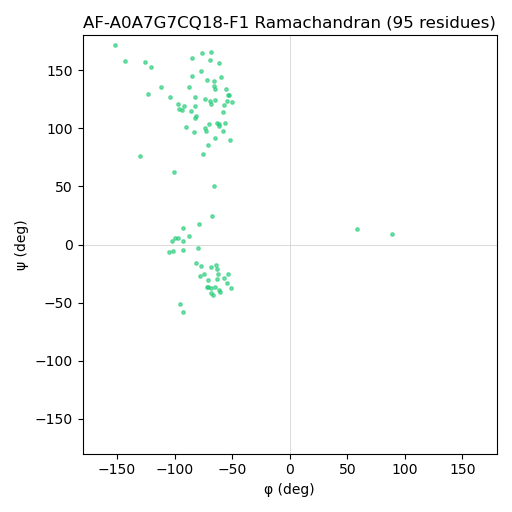A 1
ATOM 680 C C . ASP A 1 87 ? -11.789 11.640 8.846 1.00 95.62 87 ASP A C 1
ATOM 682 O O . ASP A 1 87 ? -12.983 11.734 8.556 1.00 95.62 87 ASP A O 1
ATOM 686 N N . ASP A 1 88 ? -10.851 11.509 7.907 1.00 95.38 88 ASP A N 1
ATOM 687 C CA . ASP A 1 88 ? -11.080 11.355 6.466 1.00 95.38 88 ASP A CA 1
ATOM 688 C C . ASP A 1 88 ? -11.469 9.919 6.061 1.00 95.38 88 ASP A C 1
ATOM 690 O O . ASP A 1 88 ? -11.787 9.667 4.897 1.00 95.38 88 ASP A O 1
ATOM 694 N N . GLY A 1 89 ? -11.496 8.980 7.012 1.00 94.62 89 GLY A N 1
ATOM 695 C CA . GLY A 1 89 ? -11.882 7.587 6.790 1.00 94.62 89 GLY A CA 1
ATOM 696 C C . GLY A 1 89 ? -10.727 6.666 6.391 1.00 94.62 89 GLY A C 1
ATOM 697 O O . GLY A 1 89 ? -10.972 5.513 6.025 1.00 94.62 89 GLY A O 1
ATOM 698 N N . SER A 1 90 ? -9.482 7.136 6.455 1.00 96.56 90 SER A N 1
ATOM 699 C CA . SER A 1 90 ? -8.304 6.351 6.095 1.00 96.56 90 SER A CA 1
ATOM 700 C C . SER A 1 90 ? -7.850 5.440 7.263 1.00 96.56 90 SER A C 1
ATOM 702 O O . SER A 1 90 ? -7.740 5.883 8.408 1.00 96.56 90 SER A O 1
ATOM 704 N N . PRO A 1 91 ? -7.680 4.116 7.043 1.00 97.31 91 PRO A N 1
ATOM 705 C CA . PRO A 1 91 ? -7.367 3.172 8.119 1.00 97.31 91 PRO A CA 1
ATOM 706 C C . PRO A 1 91 ? -5.857 3.036 8.380 1.00 97.31 91 PRO A C 1
ATOM 708 O O . PRO A 1 91 ? -5.075 2.805 7.457 1.00 97.31 91 PRO A O 1
ATOM 711 N N . VAL A 1 92 ? -5.457 3.047 9.655 1.00 97.88 92 VAL A N 1
ATOM 712 C CA . VAL A 1 92 ? -4.061 2.895 10.104 1.00 97.88 92 VAL A CA 1
ATOM 713 C C . VAL A 1 92 ? -3.877 1.563 10.841 1.00 97.88 92 VAL A C 1
ATOM 715 O O . VAL A 1 92 ? -4.710 1.165 11.662 1.00 97.88 92 VAL A O 1
ATOM 718 N N . CYS A 1 93 ? -2.795 0.834 10.547 1.00 98.06 93 CYS A N 1
ATOM 719 C CA . CYS A 1 93 ? -2.482 -0.432 11.216 1.00 98.06 93 CYS A CA 1
ATOM 720 C C . CYS A 1 93 ? -1.719 -0.243 12.538 1.00 98.06 93 CYS A C 1
ATOM 722 O O . CYS A 1 93 ? -1.082 0.779 12.756 1.00 98.06 93 CYS A O 1
ATOM 724 N N . GLN A 1 94 ? -1.736 -1.262 13.402 1.00 97.81 94 GLN A N 1
ATOM 725 C CA . GLN A 1 94 ? -1.064 -1.254 14.714 1.00 97.81 94 GLN A CA 1
ATOM 726 C C . GLN A 1 94 ? 0.445 -0.989 14.674 1.00 97.81 94 GLN A C 1
ATOM 728 O O . GLN A 1 94 ? 0.966 -0.448 15.638 1.00 97.81 94 GLN A O 1
ATOM 733 N N . ASP A 1 95 ? 1.144 -1.352 13.597 1.00 96.81 95 ASP A N 1
ATOM 734 C CA . ASP A 1 95 ? 2.581 -1.065 13.460 1.00 96.81 95 ASP A CA 1
ATOM 735 C C . ASP A 1 95 ? 2.867 0.399 13.088 1.00 96.81 95 ASP A C 1
ATOM 737 O O . ASP A 1 95 ? 3.996 0.858 13.237 1.00 96.81 95 ASP A O 1
ATOM 741 N N . CYS A 1 96 ? 1.870 1.119 12.568 1.00 96.62 96 CYS A N 1
ATOM 742 C CA . CYS A 1 96 ? 1.989 2.516 12.146 1.00 96.62 96 CYS A CA 1
ATOM 743 C C . CYS A 1 96 ? 1.326 3.505 13.112 1.00 96.62 96 CYS A C 1
ATOM 745 O O . CYS A 1 96 ? 1.418 4.709 12.880 1.00 96.62 96 CYS A O 1
ATOM 747 N N . ALA A 1 97 ? 0.629 2.993 14.128 1.00 90.62 97 ALA A N 1
ATOM 748 C CA . ALA A 1 97 ? -0.061 3.770 15.149 1.00 90.62 97 ALA A CA 1
ATOM 749 C C . ALA A 1 97 ? 0.882 4.279 16.244 1.00 90.62 97 ALA A C 1
ATOM 751 O O . ALA A 1 97 ? 1.868 3.573 16.559 1.00 90.62 97 ALA A O 1
#

Organism: NCBI:txid2754725